Protein AF-A0A2M8H6E0-F1 (afdb_monomer)

Foldseek 3Di:
DDAFPLLQQLLVQLVVCCQVPVDDSLVSSVVSSCVSPPPPVPPVPDDCLSVLLSLLCQQLVFFPPHHRDDDDHDPVSNLLSLQLLVVVVPDDLVDDDDLVRSVVSSCVVVVPPDDDDSSCSSSNVNSCVNVVGGDSVVSVPVVVVVVVVD

pLDDT: mean 88.18, std 15.9, range [36.69, 98.62]

Organism: NCBI:txid931529

InterPro domains:
  IPR053917 Protein of unknown function DUF6979 [PF22399] (5-134)

Nearest PDB structures (foldseek):
  7egh-assembly1_F  TM=2.192E-01  e=4.175E+00  Homo sapiens
  7egb-assembly1_F  TM=2.192E-01  e=4.175E+00  Homo sapiens

Sequence (150 aa):
MIIYGKYGGAALRAVHIMVQYNHAHAAAWDMAIYEAFGDCTRVQKFKNNPKVTFLTLCSLGAISCVMPIRYSAAAKTKKYVVSALGLLSKKDRVKPICADDLWAEVMSDCQLTKPLKHNNQMDVILTLWYSNMLNLDEVGPELDMKEMML

Radius of gyration: 14.78 Å; Cα contacts (8 Å, |Δi|>4): 182; chains: 1; bounding box: 35×36×41 Å

Solvent-accessible surface area (backbone atoms only — not comparable to full-atom values): 8541 Å² total; per-residue (Å²): 123,56,73,34,65,61,60,5,45,16,46,51,44,14,52,50,42,28,65,76,68,70,42,57,70,70,59,17,38,54,52,21,45,39,70,65,66,43,96,57,97,52,73,88,70,60,75,58,55,34,56,53,47,54,48,40,38,37,33,67,47,30,34,58,91,48,84,56,46,97,58,92,60,60,67,70,59,50,51,49,51,52,45,44,50,60,56,53,68,76,52,67,86,91,55,91,74,54,54,67,56,56,43,51,51,31,36,57,76,67,67,54,90,67,96,74,78,65,66,54,32,43,24,30,54,50,15,29,47,53,61,69,34,48,44,55,81,71,49,59,64,52,52,58,57,60,61,75,75,112

Secondary structure (DSSP, 8-state):
----HHHHHHHHHHHHHHHHH---HHHHHHHHHHHHH-S-S-GGGS-HHHHHHHHHHHHTT-BTTS--------HHHHHHHHHHHHHHTTS-TTS---HHHHHHHHHHHTT--S----TTHHHHHHHHHHTT-B--TTHHHHHHHHHTT-

Structure (mmCIF, N/CA/C/O backbone):
data_AF-A0A2M8H6E0-F1
#
_entry.id   AF-A0A2M8H6E0-F1
#
loop_
_atom_site.group_PDB
_atom_site.id
_atom_site.type_symbol
_atom_site.label_atom_id
_atom_site.label_alt_id
_atom_site.label_comp_id
_atom_site.label_asym_id
_atom_site.label_entity_id
_atom_site.label_seq_id
_atom_site.pdbx_PDB_ins_code
_atom_site.Cartn_x
_atom_site.Cartn_y
_atom_site.Cartn_z
_atom_site.occupancy
_atom_site.B_iso_or_equiv
_atom_site.auth_seq_id
_atom_site.auth_comp_id
_atom_site.auth_asym_id
_atom_site.auth_atom_id
_atom_site.pdbx_PDB_model_num
ATOM 1 N N . MET A 1 1 ? -13.873 4.048 -7.899 1.00 78.88 1 MET A N 1
ATOM 2 C CA . MET A 1 1 ? -12.425 3.951 -7.619 1.00 78.88 1 MET A CA 1
ATOM 3 C C . MET A 1 1 ? -11.990 5.235 -6.933 1.00 78.88 1 MET A C 1
ATOM 5 O O . MET A 1 1 ? -12.245 6.298 -7.486 1.00 78.88 1 MET A O 1
ATOM 9 N N . ILE A 1 2 ? -11.398 5.144 -5.740 1.00 91.56 2 ILE A N 1
ATOM 10 C CA . ILE A 1 2 ? -10.864 6.302 -5.006 1.00 91.56 2 ILE A CA 1
ATOM 11 C C . ILE A 1 2 ? -9.336 6.230 -5.060 1.00 91.56 2 ILE A C 1
ATOM 13 O O . ILE A 1 2 ? -8.761 5.197 -4.724 1.00 91.56 2 ILE A O 1
ATOM 1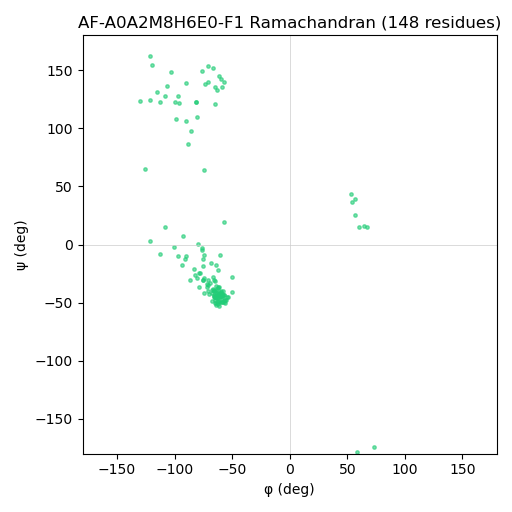7 N N . ILE A 1 3 ? -8.690 7.316 -5.491 1.00 94.94 3 ILE A N 1
ATOM 18 C CA . ILE A 1 3 ? -7.229 7.439 -5.545 1.00 94.94 3 ILE A CA 1
ATOM 19 C C . ILE A 1 3 ? -6.791 8.489 -4.528 1.00 94.94 3 ILE A C 1
ATOM 21 O O . ILE A 1 3 ? -7.214 9.642 -4.593 1.00 94.94 3 ILE A O 1
ATOM 25 N N . TYR A 1 4 ? -5.916 8.090 -3.609 1.00 96.81 4 TYR A N 1
ATOM 26 C CA . TYR A 1 4 ? -5.371 8.955 -2.569 1.00 96.81 4 TYR A CA 1
ATOM 27 C C . TYR A 1 4 ? -3.995 9.456 -2.987 1.00 96.81 4 TYR A C 1
ATOM 29 O O . TYR A 1 4 ? -3.019 8.708 -2.994 1.00 96.81 4 TYR A O 1
ATOM 37 N N . GLY A 1 5 ? -3.918 10.741 -3.329 1.00 94.88 5 GLY A N 1
ATOM 38 C CA . GLY A 1 5 ? -2.660 11.411 -3.643 1.00 94.88 5 GLY A CA 1
ATOM 39 C C . GLY A 1 5 ? -1.872 10.782 -4.801 1.00 94.88 5 GLY A C 1
ATOM 40 O O . GLY A 1 5 ? -2.258 9.802 -5.440 1.00 94.88 5 GLY A O 1
ATOM 41 N N . LYS A 1 6 ? -0.702 11.361 -5.083 1.00 95.38 6 LYS A N 1
ATOM 42 C CA . LYS A 1 6 ? 0.176 10.860 -6.152 1.00 95.38 6 LYS A CA 1
ATOM 43 C C . LYS A 1 6 ? 0.811 9.508 -5.817 1.00 95.38 6 LYS A C 1
ATOM 45 O O . LYS A 1 6 ? 1.020 8.702 -6.713 1.00 95.38 6 LYS A O 1
ATOM 50 N N . TYR A 1 7 ? 1.100 9.245 -4.540 1.00 97.31 7 TYR A N 1
ATOM 51 C CA . TYR A 1 7 ? 1.703 7.977 -4.117 1.00 97.31 7 TYR A CA 1
ATOM 52 C C . TYR A 1 7 ? 0.716 6.807 -4.192 1.00 97.31 7 TYR A C 1
ATOM 54 O O . TYR A 1 7 ? 1.119 5.716 -4.586 1.00 97.31 7 TYR A O 1
ATOM 62 N N . GLY A 1 8 ? -0.564 7.024 -3.873 1.00 98.00 8 GLY A N 1
ATOM 63 C CA . GLY A 1 8 ? -1.597 6.009 -4.066 1.00 98.00 8 GLY A CA 1
ATOM 64 C C . GLY A 1 8 ? -1.812 5.685 -5.543 1.00 98.00 8 GLY A C 1
ATOM 65 O O . GLY A 1 8 ? -1.808 4.515 -5.924 1.00 98.00 8 GLY A O 1
ATOM 66 N N . GLY A 1 9 ? -1.895 6.713 -6.396 1.00 97.88 9 GLY A N 1
ATOM 67 C CA . GLY A 1 9 ? -1.959 6.527 -7.850 1.00 97.88 9 GLY A CA 1
ATOM 68 C C . GLY A 1 9 ? -0.743 5.777 -8.408 1.00 97.88 9 GLY A C 1
ATOM 69 O O . GLY A 1 9 ? -0.904 4.842 -9.191 1.00 97.88 9 GLY A O 1
ATOM 70 N N . ALA A 1 10 ? 0.464 6.121 -7.947 1.00 97.50 10 ALA A N 1
ATOM 71 C CA . ALA A 1 10 ? 1.688 5.416 -8.319 1.00 97.50 10 ALA A CA 1
ATOM 72 C C . ALA A 1 10 ? 1.676 3.944 -7.872 1.00 97.50 10 ALA A C 1
ATOM 74 O O . ALA A 1 10 ? 2.115 3.083 -8.625 1.00 97.50 10 ALA A O 1
ATOM 75 N N . ALA A 1 11 ? 1.127 3.626 -6.695 1.00 98.44 11 ALA A N 1
ATOM 76 C CA . ALA A 1 11 ? 0.999 2.241 -6.244 1.00 98.44 11 ALA A CA 1
ATOM 77 C C . ALA A 1 11 ? 0.113 1.410 -7.181 1.00 98.44 11 ALA A C 1
ATOM 79 O O . ALA A 1 11 ? 0.519 0.337 -7.621 1.00 98.44 11 ALA A O 1
ATOM 80 N N . LEU A 1 12 ? -1.071 1.922 -7.534 1.00 98.31 12 LEU A N 1
ATOM 81 C CA . LEU A 1 12 ? -1.967 1.249 -8.478 1.00 98.31 12 LEU A CA 1
ATOM 82 C C . LEU A 1 12 ? -1.310 1.091 -9.855 1.00 98.31 12 LEU A C 1
ATOM 84 O O . LEU A 1 12 ? -1.393 0.036 -10.482 1.00 98.31 12 LEU A O 1
ATOM 88 N N . ARG A 1 13 ? -0.604 2.126 -10.317 1.00 98.00 13 ARG A N 1
ATOM 89 C CA . ARG A 1 13 ? 0.125 2.071 -11.583 1.00 98.00 13 ARG A CA 1
ATOM 90 C C . ARG A 1 13 ? 1.264 1.051 -11.558 1.00 98.00 13 ARG A C 1
ATOM 92 O O . ARG A 1 13 ? 1.424 0.322 -12.532 1.00 98.00 13 ARG A O 1
ATOM 99 N N . ALA A 1 14 ? 1.998 0.940 -10.454 1.00 98.19 14 ALA A N 1
ATOM 100 C CA . ALA A 1 14 ? 3.024 -0.081 -10.281 1.00 98.19 14 ALA A CA 1
ATOM 101 C C . ALA A 1 14 ? 2.428 -1.493 -10.392 1.00 98.19 14 ALA A C 1
ATOM 103 O O . ALA A 1 14 ? 3.008 -2.331 -11.078 1.00 98.19 14 ALA A O 1
ATOM 104 N N . VAL A 1 15 ? 1.241 -1.736 -9.818 1.00 98.06 15 VAL A N 1
ATOM 105 C CA . VAL A 1 15 ? 0.522 -3.011 -10.000 1.00 98.06 15 VAL A CA 1
ATOM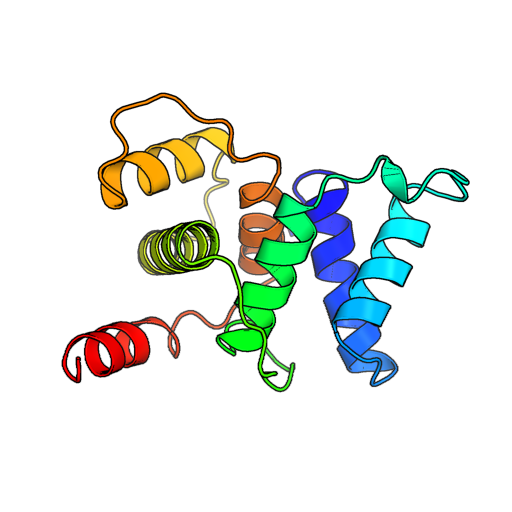 106 C C . VAL A 1 15 ? 0.258 -3.295 -11.475 1.00 98.06 15 VAL A C 1
ATOM 108 O O . VAL A 1 15 ? 0.617 -4.367 -11.958 1.00 98.06 15 VAL A O 1
ATOM 111 N N . HIS A 1 16 ? -0.276 -2.326 -12.222 1.00 97.25 16 HIS A N 1
ATOM 112 C CA . HIS A 1 16 ? -0.494 -2.497 -13.662 1.00 97.25 16 HIS A CA 1
ATOM 113 C C . HIS A 1 16 ? 0.799 -2.796 -14.425 1.00 97.25 16 HIS A C 1
ATOM 115 O O . HIS A 1 16 ? 0.803 -3.678 -15.277 1.00 97.25 16 HIS A O 1
ATOM 121 N N . ILE A 1 17 ? 1.899 -2.109 -14.110 1.00 97.81 17 ILE A N 1
ATOM 122 C CA . ILE A 1 17 ? 3.190 -2.339 -14.770 1.00 97.81 17 ILE A CA 1
ATOM 123 C C . ILE A 1 17 ? 3.700 -3.764 -14.504 1.00 97.81 17 ILE A C 1
ATOM 125 O O . ILE A 1 17 ? 4.183 -4.425 -15.423 1.00 97.81 17 ILE A O 1
ATOM 129 N N . MET A 1 18 ? 3.567 -4.258 -13.270 1.00 97.44 18 MET A N 1
ATOM 130 C CA . MET A 1 18 ? 3.957 -5.629 -12.918 1.00 97.44 18 MET A CA 1
ATOM 131 C C . MET A 1 18 ? 3.104 -6.657 -13.660 1.00 97.44 18 MET A C 1
ATOM 133 O O . MET A 1 18 ? 3.650 -7.586 -14.243 1.00 97.44 18 MET A O 1
ATOM 137 N N . VAL A 1 19 ? 1.782 -6.472 -13.686 1.00 95.69 19 VAL A N 1
ATOM 138 C CA . VAL A 1 19 ? 0.853 -7.425 -14.313 1.00 95.69 19 VAL A CA 1
ATOM 139 C C . VAL A 1 19 ? 0.983 -7.430 -15.839 1.00 95.69 19 VAL A C 1
ATOM 141 O O . VAL A 1 19 ? 0.977 -8.494 -16.449 1.00 95.69 19 VAL A O 1
ATOM 144 N N . GLN A 1 20 ? 1.112 -6.262 -16.473 1.00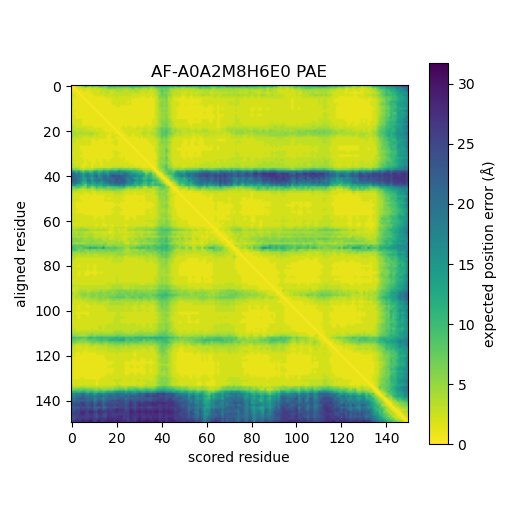 95.44 20 GLN A N 1
ATOM 145 C CA . GLN A 1 20 ? 1.133 -6.150 -17.937 1.00 95.44 20 GLN A CA 1
ATOM 146 C C . GLN A 1 20 ? 2.484 -6.514 -18.553 1.00 95.44 20 GLN A C 1
ATOM 148 O O . GLN A 1 20 ? 2.523 -7.078 -19.643 1.00 95.44 20 GLN A O 1
ATOM 153 N N . TYR A 1 21 ? 3.584 -6.174 -17.880 1.00 94.94 21 TYR A N 1
ATOM 154 C CA . TYR A 1 21 ? 4.926 -6.254 -18.464 1.00 94.94 21 TYR A CA 1
ATOM 155 C C . TYR A 1 21 ? 5.877 -7.170 -17.685 1.00 94.94 21 TYR A C 1
ATOM 157 O O . TYR A 1 21 ? 7.048 -7.270 -18.040 1.00 94.94 21 TYR A O 1
ATOM 165 N N . ASN A 1 22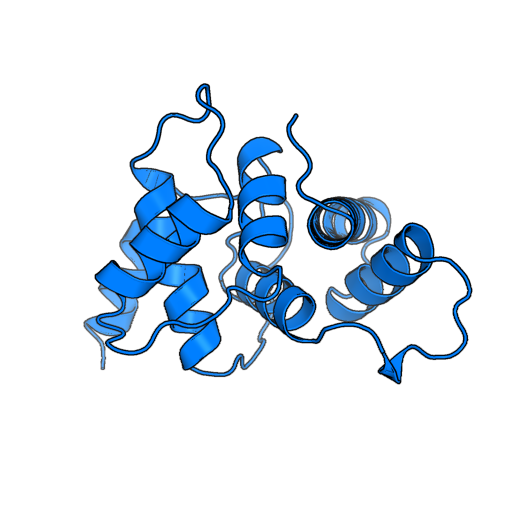 ? 5.400 -7.830 -16.623 1.00 92.50 22 ASN A N 1
ATOM 166 C CA . ASN A 1 22 ? 6.191 -8.728 -15.778 1.00 92.50 22 ASN A CA 1
ATOM 167 C C . ASN A 1 22 ? 7.473 -8.075 -15.216 1.00 92.50 22 ASN A C 1
ATOM 169 O O . ASN A 1 22 ? 8.532 -8.698 -15.114 1.00 92.50 22 ASN A O 1
ATOM 173 N N . HIS A 1 23 ? 7.398 -6.787 -14.871 1.00 95.50 23 HIS A N 1
ATOM 174 C CA . HIS A 1 23 ? 8.517 -6.072 -14.264 1.00 95.50 23 HIS A CA 1
ATOM 175 C C . HIS A 1 23 ? 8.700 -6.435 -12.788 1.00 95.50 23 HIS A C 1
ATOM 177 O O . HIS A 1 23 ? 7.739 -6.651 -12.052 1.00 95.50 23 HIS A O 1
ATOM 183 N N . ALA A 1 24 ? 9.952 -6.391 -12.330 1.00 96.00 24 ALA A N 1
ATOM 184 C CA . ALA A 1 24 ? 10.283 -6.515 -10.915 1.00 96.00 24 ALA A CA 1
ATOM 185 C C . ALA A 1 24 ? 9.614 -5.409 -10.078 1.00 96.00 24 ALA A C 1
ATOM 187 O O . ALA A 1 24 ? 9.573 -4.246 -10.483 1.00 96.00 24 ALA A O 1
ATOM 188 N N . HIS A 1 25 ? 9.165 -5.748 -8.869 1.00 96.75 25 HIS A N 1
ATOM 189 C CA . HIS A 1 25 ? 8.300 -4.896 -8.042 1.00 96.75 25 HIS A CA 1
ATOM 190 C C . HIS A 1 25 ? 8.888 -3.516 -7.742 1.00 96.75 25 HIS A C 1
ATOM 192 O O . HIS A 1 25 ? 8.196 -2.505 -7.844 1.00 96.75 25 HIS A O 1
ATOM 198 N N . ALA A 1 26 ? 10.178 -3.453 -7.397 1.00 95.81 26 ALA A N 1
ATOM 199 C CA . ALA A 1 26 ? 10.851 -2.183 -7.127 1.00 95.81 26 ALA A CA 1
ATOM 200 C C . ALA A 1 26 ? 10.999 -1.324 -8.392 1.00 95.81 26 ALA A C 1
ATOM 202 O O . ALA A 1 26 ? 10.784 -0.117 -8.324 1.00 95.81 26 ALA A O 1
ATOM 203 N N . ALA A 1 27 ? 11.301 -1.943 -9.537 1.00 95.88 27 ALA A N 1
ATOM 204 C CA . ALA A 1 27 ? 11.401 -1.242 -10.814 1.00 95.88 27 ALA A CA 1
ATOM 205 C C . ALA A 1 27 ? 10.032 -0.713 -11.269 1.00 95.88 27 ALA A C 1
ATOM 207 O O . ALA A 1 27 ? 9.932 0.430 -11.702 1.00 95.88 27 ALA A O 1
ATOM 208 N N . ALA A 1 28 ? 8.969 -1.506 -11.104 1.00 97.31 28 ALA A N 1
ATOM 209 C CA . ALA A 1 28 ? 7.595 -1.086 -11.375 1.00 97.31 28 ALA A CA 1
ATOM 210 C C . ALA A 1 28 ? 7.176 0.124 -10.534 1.00 97.31 28 ALA A C 1
ATOM 212 O O . ALA A 1 28 ? 6.602 1.075 -11.064 1.00 97.31 28 ALA A O 1
ATOM 213 N N . TRP A 1 29 ? 7.514 0.119 -9.242 1.00 97.12 29 TRP A N 1
ATOM 214 C CA . TRP A 1 29 ? 7.311 1.276 -8.376 1.00 97.12 29 TRP A CA 1
ATOM 215 C C . TRP A 1 29 ? 8.079 2.506 -8.867 1.00 97.12 29 TRP A C 1
ATOM 217 O O . TRP A 1 29 ? 7.500 3.586 -8.970 1.00 97.12 29 TRP A O 1
ATOM 227 N N . ASP A 1 30 ? 9.368 2.359 -9.174 1.00 94.44 30 ASP A N 1
ATOM 228 C CA . ASP A 1 30 ? 10.210 3.486 -9.582 1.00 94.44 30 ASP A CA 1
ATOM 229 C C . ASP A 1 30 ? 9.734 4.098 -10.912 1.00 94.44 30 ASP A C 1
ATOM 231 O O . ASP A 1 30 ? 9.656 5.323 -11.024 1.00 94.44 30 ASP A O 1
ATOM 235 N N . MET A 1 31 ? 9.306 3.270 -11.872 1.00 94.56 31 MET A N 1
ATOM 236 C CA . MET A 1 31 ? 8.668 3.734 -13.112 1.00 94.56 31 MET A CA 1
ATOM 237 C C . MET A 1 31 ? 7.345 4.461 -12.844 1.00 94.56 31 MET A C 1
ATOM 239 O O . MET A 1 31 ? 7.134 5.555 -13.360 1.00 94.56 31 MET A O 1
ATOM 243 N N . ALA A 1 32 ? 6.474 3.911 -11.993 1.00 95.94 32 ALA A N 1
ATOM 244 C CA . ALA A 1 32 ? 5.199 4.546 -11.659 1.00 95.94 32 ALA A CA 1
ATOM 245 C C . ALA A 1 32 ? 5.371 5.887 -10.923 1.00 95.94 32 ALA A C 1
ATOM 247 O O . ALA A 1 32 ? 4.603 6.827 -11.135 1.00 95.94 32 ALA A O 1
ATOM 248 N N . ILE A 1 33 ? 6.388 6.003 -10.065 1.00 94.81 33 ILE A N 1
ATOM 249 C CA . ILE A 1 33 ? 6.743 7.269 -9.416 1.00 94.81 33 ILE A CA 1
ATOM 250 C C . ILE A 1 33 ? 7.233 8.285 -10.443 1.00 94.81 33 ILE A C 1
ATOM 252 O O . ILE A 1 33 ? 6.810 9.441 -10.395 1.00 94.81 33 ILE A O 1
ATOM 256 N N . TYR A 1 34 ? 8.083 7.862 -11.377 1.00 91.25 34 TYR A N 1
ATOM 257 C CA . TYR A 1 34 ? 8.548 8.730 -12.450 1.00 91.25 34 TYR A CA 1
ATOM 258 C C . TYR A 1 34 ? 7.379 9.249 -13.302 1.00 91.25 34 TYR A C 1
ATOM 260 O O . TYR A 1 34 ? 7.279 10.450 -13.535 1.00 91.25 34 TYR A O 1
ATOM 268 N N . GLU A 1 35 ? 6.426 8.389 -13.668 1.00 92.19 35 GLU A N 1
ATOM 269 C CA . GLU A 1 35 ? 5.211 8.806 -14.383 1.00 92.19 35 GLU A CA 1
ATOM 270 C C . GLU A 1 35 ? 4.355 9.801 -13.569 1.00 92.19 35 GLU A C 1
ATOM 272 O O . GLU A 1 35 ? 3.885 10.806 -14.103 1.00 92.19 35 GLU A O 1
ATOM 277 N N . ALA A 1 36 ? 4.162 9.569 -12.264 1.00 91.75 36 ALA A N 1
ATOM 278 C CA . ALA A 1 36 ? 3.282 10.395 -11.425 1.00 91.75 36 ALA A CA 1
ATOM 279 C C . ALA A 1 36 ? 3.863 11.781 -11.068 1.00 91.75 36 ALA A C 1
ATOM 281 O O . ALA A 1 36 ? 3.121 12.744 -10.802 1.00 91.75 36 ALA A O 1
ATOM 282 N N . PHE A 1 37 ? 5.191 11.891 -10.999 1.00 89.25 37 PHE A N 1
ATOM 283 C CA . PHE A 1 37 ? 5.891 13.107 -10.575 1.00 89.25 37 PHE A CA 1
ATOM 284 C C . PHE A 1 37 ? 6.694 13.787 -11.695 1.00 89.25 37 PHE A C 1
ATOM 286 O O . PHE A 1 37 ? 7.120 14.927 -11.499 1.00 89.25 37 PHE A O 1
ATOM 293 N N . GLY A 1 38 ? 6.824 13.151 -12.862 1.00 83.62 38 GLY A N 1
ATOM 294 C CA . GLY A 1 38 ? 7.583 13.645 -14.008 1.00 83.62 38 GLY A CA 1
ATOM 295 C C . GLY A 1 38 ? 9.097 13.5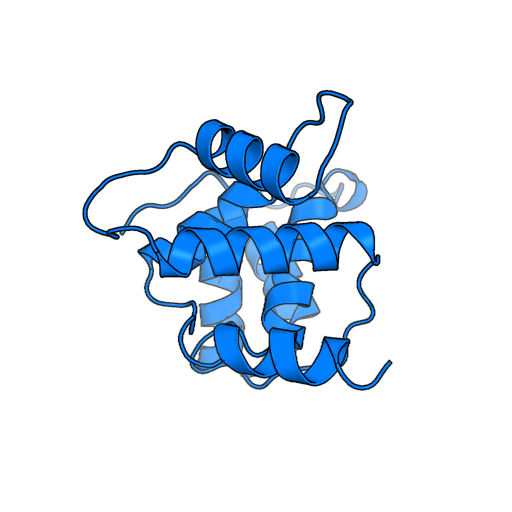64 -13.812 1.00 83.62 38 GLY A C 1
ATOM 296 O O . GLY A 1 38 ? 9.590 13.058 -12.799 1.00 83.62 38 GLY A O 1
ATOM 297 N N . ASP A 1 39 ? 9.829 14.123 -14.779 1.00 68.44 39 ASP A N 1
ATOM 298 C CA . ASP A 1 39 ? 11.294 14.168 -14.814 1.00 68.44 39 ASP A CA 1
ATOM 299 C C . ASP A 1 39 ? 11.852 15.196 -13.813 1.00 68.44 39 ASP A C 1
ATOM 301 O O . ASP A 1 39 ? 12.420 16.240 -14.136 1.00 68.44 39 ASP A O 1
ATOM 305 N N . CYS A 1 40 ? 11.616 14.937 -12.531 1.00 56.31 40 CYS A N 1
ATOM 306 C CA . CYS A 1 40 ? 12.309 15.613 -11.457 1.00 56.31 40 CYS A CA 1
ATOM 307 C C . CYS A 1 40 ? 13.608 14.838 -11.239 1.00 56.31 40 CYS A C 1
ATOM 309 O O . CYS A 1 40 ? 13.614 13.849 -10.506 1.00 56.31 40 CYS A O 1
ATOM 311 N N . THR A 1 41 ? 14.715 15.313 -11.810 1.00 51.25 41 THR A N 1
ATOM 312 C CA . THR A 1 41 ? 16.105 14.805 -11.681 1.00 51.25 41 THR A CA 1
ATOM 313 C C . THR A 1 41 ? 16.652 14.728 -10.239 1.00 51.25 41 THR A C 1
ATOM 315 O O . THR A 1 41 ? 17.853 14.651 -9.995 1.00 51.25 41 THR A O 1
ATOM 318 N N . ARG A 1 42 ? 15.776 14.719 -9.231 1.00 56.25 42 ARG A N 1
ATOM 319 C CA . ARG A 1 42 ? 16.065 14.503 -7.817 1.00 56.25 42 ARG A CA 1
ATOM 320 C C . ARG A 1 42 ? 15.192 13.373 -7.274 1.00 56.25 42 ARG A C 1
ATOM 322 O O . ARG A 1 42 ? 14.391 13.593 -6.369 1.00 56.25 42 ARG A O 1
ATOM 329 N N . VAL A 1 43 ? 15.397 12.152 -7.769 1.00 52.50 43 VAL A N 1
ATOM 330 C CA . VAL A 1 43 ? 14.827 10.914 -7.191 1.00 52.50 43 VAL A CA 1
ATOM 331 C C . VAL A 1 43 ? 15.085 10.829 -5.671 1.00 52.50 43 VAL A C 1
ATOM 333 O O . VAL A 1 43 ? 14.255 10.324 -4.921 1.00 52.50 43 VAL A O 1
ATOM 336 N N . GLN A 1 44 ? 16.167 11.455 -5.182 1.00 52.56 44 GLN A N 1
ATOM 337 C CA . GLN A 1 44 ? 16.484 11.627 -3.754 1.00 52.56 44 GLN A CA 1
ATOM 338 C C . GLN A 1 44 ? 15.447 12.427 -2.930 1.00 52.56 44 GLN A C 1
ATOM 340 O O . GLN A 1 44 ? 15.563 12.470 -1.708 1.00 52.56 44 GLN A O 1
ATOM 345 N N . LYS A 1 45 ? 14.443 13.071 -3.545 1.00 64.62 45 LYS A N 1
ATOM 346 C CA . LYS A 1 45 ? 13.390 13.821 -2.830 1.00 64.62 45 LYS A CA 1
ATOM 347 C C . LYS A 1 45 ? 12.097 13.036 -2.606 1.00 64.62 45 LYS A C 1
ATOM 349 O O . LYS A 1 45 ? 11.228 13.523 -1.877 1.00 64.62 45 LYS A O 1
ATOM 354 N N . PHE A 1 46 ? 11.925 11.863 -3.214 1.00 81.88 46 PHE A N 1
ATOM 355 C CA . PHE A 1 46 ? 10.701 11.092 -3.007 1.00 81.88 46 PHE A CA 1
ATOM 356 C C . PHE A 1 46 ? 10.692 10.467 -1.614 1.00 81.88 46 PHE A C 1
ATOM 358 O O . PHE A 1 46 ? 11.701 9.959 -1.124 1.00 81.8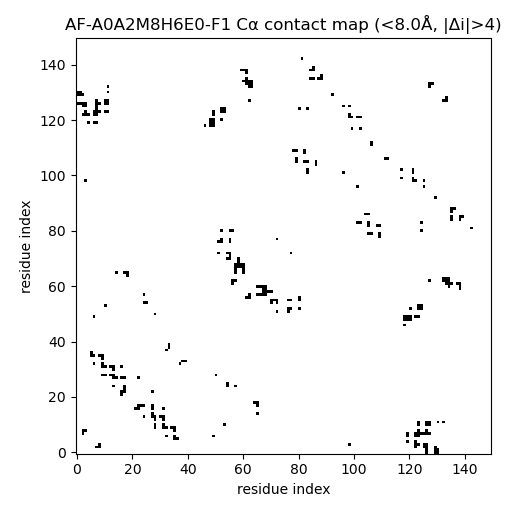8 46 PHE A O 1
ATOM 365 N N . LYS A 1 47 ? 9.534 10.514 -0.951 1.00 87.25 47 LYS A N 1
ATOM 366 C CA . LYS A 1 47 ? 9.382 9.883 0.359 1.00 87.25 47 LYS A CA 1
ATOM 367 C C . LYS A 1 47 ? 9.575 8.380 0.188 1.00 87.25 47 LYS A C 1
ATOM 369 O O . LYS A 1 47 ? 8.954 7.771 -0.678 1.00 87.25 47 LYS A O 1
ATOM 374 N N . ASN A 1 48 ? 10.387 7.778 1.052 1.00 92.19 48 ASN A N 1
ATOM 375 C CA . ASN A 1 48 ? 10.641 6.342 0.994 1.00 92.19 48 ASN A CA 1
ATOM 376 C C . ASN A 1 48 ? 9.514 5.515 1.640 1.00 92.19 48 ASN A C 1
ATOM 378 O O . ASN A 1 48 ? 9.265 4.393 1.219 1.00 92.19 48 ASN A O 1
ATOM 382 N N . ASN A 1 49 ? 8.795 6.056 2.634 1.00 94.88 49 ASN A N 1
ATOM 383 C CA . ASN A 1 49 ? 7.751 5.312 3.353 1.00 94.88 49 ASN A CA 1
ATOM 384 C C . ASN A 1 49 ? 6.688 4.685 2.428 1.00 94.88 49 ASN A C 1
ATOM 386 O O . ASN A 1 49 ? 6.412 3.504 2.611 1.00 94.88 49 ASN A O 1
ATOM 390 N N . PRO A 1 50 ? 6.148 5.388 1.411 1.00 96.62 50 PRO A N 1
ATOM 391 C CA . PRO A 1 50 ? 5.216 4.783 0.460 1.00 96.62 50 PRO A CA 1
ATOM 392 C C . PRO A 1 50 ? 5.816 3.602 -0.315 1.00 96.62 50 PRO A C 1
ATOM 394 O O . PRO A 1 50 ? 5.151 2.580 -0.461 1.00 96.62 50 PRO A O 1
ATOM 397 N N . LYS A 1 51 ? 7.088 3.699 -0.738 1.00 96.06 51 LYS A N 1
ATOM 398 C CA . LYS A 1 51 ? 7.800 2.607 -1.427 1.00 96.06 51 LYS A CA 1
ATOM 399 C C . LYS A 1 51 ? 7.926 1.385 -0.531 1.00 96.06 51 LYS A C 1
ATOM 401 O O . LYS A 1 51 ? 7.592 0.278 -0.939 1.00 96.06 51 LYS A O 1
ATOM 406 N N . VAL A 1 52 ? 8.382 1.590 0.705 1.00 96.62 52 VAL A N 1
ATOM 407 C CA . VAL A 1 52 ? 8.523 0.503 1.683 1.00 96.62 52 VAL A CA 1
ATOM 408 C C . VAL A 1 52 ? 7.161 -0.128 1.970 1.00 96.62 52 VAL A C 1
ATOM 410 O O . VAL A 1 52 ? 7.071 -1.351 1.997 1.00 96.62 52 VAL A O 1
ATOM 413 N N . THR A 1 53 ? 6.095 0.664 2.123 1.00 98.00 53 THR A N 1
ATOM 414 C CA . THR A 1 53 ? 4.724 0.156 2.292 1.00 98.00 53 THR A CA 1
ATOM 415 C C . THR A 1 53 ? 4.285 -0.702 1.112 1.00 98.00 53 THR A C 1
ATOM 417 O O . THR A 1 53 ? 3.846 -1.828 1.329 1.00 98.00 53 THR A O 1
ATOM 420 N N . PHE A 1 54 ? 4.457 -0.225 -0.122 1.00 98.00 54 PHE A N 1
ATOM 421 C CA . PHE A 1 54 ? 4.115 -0.989 -1.323 1.00 98.00 54 PHE A CA 1
ATOM 422 C C . PHE A 1 54 ? 4.881 -2.315 -1.402 1.00 98.00 54 PHE A C 1
ATOM 424 O O . PHE A 1 54 ? 4.275 -3.372 -1.540 1.00 98.00 54 PHE A O 1
ATOM 431 N N . LEU A 1 55 ? 6.205 -2.291 -1.228 1.00 97.56 55 LEU A N 1
ATOM 432 C CA . LEU A 1 55 ? 7.023 -3.508 -1.271 1.00 97.56 55 LEU A CA 1
ATOM 433 C C . LEU A 1 55 ? 6.709 -4.474 -0.120 1.00 97.56 55 LEU A C 1
ATOM 435 O O . LEU A 1 55 ? 6.801 -5.688 -0.295 1.00 97.56 55 LEU A O 1
ATOM 439 N N . THR A 1 56 ? 6.293 -3.952 1.036 1.00 96.88 56 THR A N 1
ATOM 440 C CA . THR A 1 56 ? 5.797 -4.771 2.150 1.00 96.88 56 THR A CA 1
ATOM 441 C C . THR A 1 56 ? 4.497 -5.476 1.767 1.00 96.88 56 THR A C 1
ATOM 443 O O . THR A 1 56 ? 4.393 -6.677 1.987 1.00 96.88 56 THR A O 1
ATOM 446 N N . LEU A 1 57 ? 3.539 -4.777 1.144 1.00 97.06 57 LEU A N 1
ATOM 447 C CA . LEU A 1 57 ? 2.298 -5.384 0.643 1.00 97.06 57 LEU A CA 1
ATOM 448 C C . LEU A 1 57 ? 2.584 -6.487 -0.384 1.00 97.06 57 LEU A C 1
ATOM 450 O O . LEU A 1 57 ? 2.042 -7.582 -0.264 1.00 97.06 57 LEU A O 1
ATOM 454 N N . CYS A 1 58 ? 3.483 -6.228 -1.340 1.00 96.12 58 CYS A N 1
ATOM 455 C CA . CYS A 1 58 ? 3.936 -7.237 -2.300 1.00 96.12 58 CYS A CA 1
ATOM 456 C C . CYS A 1 58 ? 4.536 -8.458 -1.593 1.00 96.12 58 CYS A C 1
ATOM 458 O O . CYS A 1 58 ? 4.265 -9.591 -1.967 1.00 96.12 58 CYS A O 1
ATOM 460 N N . SER A 1 59 ? 5.357 -8.243 -0.565 1.00 94.31 59 SER A N 1
ATOM 461 C CA . SER A 1 59 ? 6.024 -9.337 0.143 1.00 94.31 59 SER A CA 1
ATOM 462 C C . SER A 1 59 ? 5.091 -10.180 1.001 1.00 94.31 59 SER A C 1
ATOM 464 O O . SER A 1 59 ? 5.317 -11.377 1.145 1.00 94.31 59 SER A O 1
ATOM 466 N N . LEU A 1 60 ? 4.033 -9.569 1.529 1.00 92.94 60 LEU A N 1
ATOM 467 C CA . LEU A 1 60 ? 2.982 -10.260 2.270 1.00 92.94 60 LEU A CA 1
ATOM 468 C C . LEU A 1 60 ? 2.011 -11.027 1.358 1.00 92.94 60 LEU A C 1
ATOM 470 O O . LEU A 1 60 ? 1.089 -11.638 1.875 1.00 92.94 60 LEU A O 1
ATOM 474 N N . GLY A 1 61 ? 2.162 -10.959 0.028 1.00 93.44 61 GLY A N 1
ATOM 475 C CA . GLY A 1 61 ? 1.180 -11.530 -0.902 1.00 93.44 61 GLY A CA 1
ATOM 476 C C . GLY A 1 61 ? -0.171 -10.811 -0.873 1.00 93.44 61 GLY A C 1
ATOM 477 O O . GLY A 1 61 ? -1.152 -11.311 -1.403 1.00 93.44 61 GLY A O 1
ATOM 478 N N . ALA A 1 62 ? -0.234 -9.614 -0.283 1.00 95.06 62 ALA A N 1
ATOM 479 C CA . ALA A 1 62 ? -1.489 -8.899 -0.082 1.00 95.06 62 ALA A CA 1
ATOM 480 C C . ALA A 1 62 ? -2.027 -8.258 -1.371 1.00 95.06 62 ALA A C 1
ATOM 482 O O . ALA A 1 62 ? -3.161 -7.790 -1.376 1.00 95.06 62 ALA A O 1
ATOM 483 N N . ILE A 1 63 ? -1.234 -8.180 -2.447 1.00 95.81 63 ILE A N 1
ATOM 484 C CA . ILE A 1 63 ? -1.659 -7.601 -3.727 1.00 95.81 63 ILE A CA 1
ATOM 485 C C . ILE A 1 63 ? -2.133 -8.713 -4.667 1.00 95.81 63 ILE A C 1
ATOM 487 O O . ILE A 1 63 ? -1.376 -9.615 -5.012 1.00 95.81 63 ILE A O 1
ATOM 491 N N . SER A 1 64 ? -3.380 -8.612 -5.121 1.00 92.00 64 SER A N 1
ATOM 492 C CA . SER A 1 64 ? -4.005 -9.551 -6.054 1.00 92.00 64 SER A CA 1
ATOM 493 C C . SER A 1 64 ? -3.272 -9.602 -7.397 1.00 92.00 64 SER A C 1
ATOM 495 O O . SER A 1 64 ? -2.806 -8.581 -7.898 1.00 92.00 64 SER A O 1
ATOM 497 N N . CYS A 1 65 ? -3.225 -10.790 -8.010 1.00 88.81 65 CYS A N 1
ATOM 498 C CA . CYS A 1 65 ? -2.589 -11.039 -9.314 1.00 88.81 65 CYS A CA 1
ATOM 499 C C . CYS A 1 65 ? -1.082 -10.719 -9.374 1.00 88.81 65 CYS A C 1
ATOM 501 O O . CYS A 1 65 ? -0.509 -10.628 -10.459 1.00 88.81 65 CYS A O 1
ATOM 503 N N . VAL A 1 66 ? -0.430 -10.555 -8.221 1.00 92.69 66 VAL A N 1
ATOM 504 C CA . VAL A 1 66 ? 0.999 -10.271 -8.109 1.00 92.69 66 VAL A CA 1
ATOM 505 C C . VAL A 1 66 ? 1.643 -11.368 -7.280 1.00 92.69 66 VAL A C 1
ATOM 507 O O . VAL A 1 66 ? 1.267 -11.591 -6.134 1.00 92.69 66 VAL A O 1
ATOM 510 N N . MET A 1 67 ? 2.661 -12.024 -7.838 1.00 89.44 67 MET A N 1
ATOM 511 C CA . MET A 1 67 ? 3.429 -13.013 -7.085 1.00 89.44 67 MET A CA 1
ATOM 512 C C . MET A 1 67 ? 4.187 -12.344 -5.929 1.00 89.44 67 MET A C 1
ATOM 514 O O . MET A 1 67 ? 4.819 -11.296 -6.141 1.00 89.44 67 MET A O 1
ATOM 518 N N . PRO A 1 68 ? 4.163 -12.936 -4.721 1.00 91.25 68 PRO A N 1
ATOM 519 C CA . PRO A 1 68 ? 4.884 -12.394 -3.586 1.00 91.25 68 PRO A CA 1
ATOM 520 C C . PRO A 1 68 ? 6.397 -12.463 -3.794 1.00 91.25 68 PRO A C 1
ATOM 522 O O . PRO A 1 68 ? 6.924 -13.341 -4.477 1.00 91.25 68 PRO A O 1
ATOM 525 N N . ILE A 1 69 ? 7.108 -11.533 -3.159 1.00 90.62 69 ILE A N 1
ATOM 526 C CA . ILE A 1 69 ? 8.576 -11.492 -3.137 1.00 90.62 69 ILE A CA 1
ATOM 527 C C . ILE A 1 69 ? 9.114 -11.544 -1.720 1.00 90.62 69 ILE A C 1
ATOM 529 O O . ILE A 1 69 ? 8.437 -11.201 -0.754 1.00 90.62 69 ILE A O 1
ATOM 533 N N . ARG A 1 70 ? 10.395 -11.885 -1.585 1.00 89.31 70 ARG A N 1
ATOM 534 C CA . ARG A 1 70 ? 11.112 -11.677 -0.331 1.00 89.31 70 ARG A CA 1
ATOM 535 C C . ARG A 1 70 ? 11.554 -10.216 -0.236 1.00 89.31 70 ARG A C 1
ATOM 537 O O . ARG A 1 70 ? 12.470 -9.801 -0.941 1.00 89.31 70 ARG A O 1
ATOM 544 N N . TYR A 1 71 ? 10.942 -9.452 0.662 1.00 89.12 71 TYR A N 1
ATOM 545 C CA . TYR A 1 71 ? 11.373 -8.097 0.999 1.00 89.12 71 TYR A CA 1
ATOM 546 C C . TYR A 1 71 ? 11.483 -7.954 2.518 1.00 89.12 71 TYR A C 1
ATOM 548 O O . TYR A 1 71 ? 10.527 -8.192 3.253 1.00 89.12 71 TYR A O 1
ATOM 556 N N . SER A 1 72 ? 12.661 -7.560 3.001 1.00 88.06 72 SER A N 1
ATOM 557 C CA . SER A 1 72 ? 12.884 -7.321 4.428 1.00 88.06 72 SER A CA 1
ATOM 558 C C . SER A 1 72 ? 12.539 -5.873 4.766 1.00 88.06 72 SER A C 1
ATOM 560 O O . SER A 1 72 ? 13.386 -4.980 4.708 1.00 88.06 72 SER A O 1
ATOM 562 N N . ALA A 1 73 ? 11.265 -5.623 5.060 1.00 82.12 73 ALA A N 1
ATOM 563 C CA . ALA A 1 73 ? 10.817 -4.324 5.540 1.00 82.12 73 ALA A CA 1
ATOM 564 C C . ALA A 1 73 ? 11.301 -4.067 6.975 1.00 82.12 73 ALA A C 1
ATOM 566 O O . ALA A 1 73 ? 11.455 -4.990 7.775 1.00 82.12 73 ALA A O 1
ATOM 567 N N . ALA A 1 74 ? 11.456 -2.793 7.344 1.00 87.00 74 ALA A N 1
ATOM 568 C CA . ALA A 1 74 ? 11.640 -2.435 8.747 1.00 87.00 74 ALA A CA 1
ATOM 569 C C . ALA A 1 74 ? 10.432 -2.916 9.571 1.00 87.00 74 ALA A C 1
ATOM 571 O O . ALA A 1 74 ? 9.286 -2.674 9.178 1.00 87.00 74 ALA A O 1
ATOM 572 N N . ALA A 1 75 ? 10.684 -3.524 10.737 1.00 87.62 75 ALA A N 1
ATOM 573 C CA . ALA A 1 75 ? 9.650 -4.124 11.589 1.00 87.62 75 ALA A CA 1
ATOM 574 C C . ALA A 1 75 ? 8.463 -3.179 11.854 1.00 87.62 75 ALA A C 1
ATOM 576 O O . ALA A 1 75 ? 7.308 -3.580 11.744 1.00 87.62 75 ALA A O 1
ATOM 577 N N . LYS A 1 76 ? 8.741 -1.888 12.090 1.00 90.75 76 LYS A N 1
ATOM 578 C CA . LYS A 1 76 ? 7.708 -0.858 12.287 1.00 90.75 76 LYS A CA 1
ATOM 579 C C . LYS A 1 76 ? 6.756 -0.715 11.095 1.00 90.75 76 LYS A C 1
ATOM 581 O O . LYS A 1 76 ? 5.552 -0.638 11.286 1.00 90.75 76 LYS A O 1
ATOM 586 N N . THR A 1 77 ? 7.275 -0.696 9.866 1.00 91.50 77 THR A N 1
ATOM 587 C CA . THR A 1 77 ? 6.443 -0.528 8.667 1.00 91.50 77 THR A CA 1
ATOM 588 C C . THR A 1 77 ? 5.623 -1.781 8.419 1.00 91.50 77 THR A C 1
ATOM 590 O O . THR A 1 77 ? 4.440 -1.663 8.121 1.00 91.50 77 THR A O 1
ATOM 593 N N . LYS A 1 78 ? 6.212 -2.968 8.621 1.00 93.00 78 LYS A N 1
ATOM 594 C CA . LYS A 1 78 ? 5.467 -4.229 8.560 1.00 93.00 78 LYS A CA 1
ATOM 595 C C . LYS A 1 78 ? 4.298 -4.230 9.548 1.00 93.00 78 LYS A C 1
ATOM 597 O O . LYS A 1 78 ? 3.179 -4.497 9.125 1.00 93.00 78 LYS A O 1
ATOM 602 N N . LYS A 1 79 ? 4.535 -3.839 10.807 1.00 94.69 79 LYS A N 1
ATOM 603 C CA . LYS A 1 79 ? 3.489 -3.722 11.838 1.00 94.69 79 LYS A CA 1
ATOM 604 C C . LYS A 1 79 ? 2.347 -2.800 11.395 1.00 94.69 79 LYS A C 1
ATOM 606 O O . LYS A 1 79 ? 1.189 -3.186 11.471 1.00 94.69 79 LYS A O 1
ATOM 611 N N . TYR A 1 80 ? 2.667 -1.614 10.872 1.00 96.19 80 TYR A N 1
ATOM 612 C CA . TYR A 1 80 ? 1.651 -0.652 10.422 1.00 96.19 80 TYR A CA 1
ATOM 613 C C . TYR A 1 80 ? 0.841 -1.156 9.228 1.00 96.19 80 TYR A C 1
ATOM 615 O O . TYR A 1 80 ? -0.363 -0.933 9.171 1.00 96.19 80 TYR A O 1
ATOM 623 N N . VAL A 1 81 ? 1.495 -1.825 8.275 1.00 96.88 81 VAL A N 1
ATOM 624 C CA . VAL A 1 81 ? 0.819 -2.418 7.115 1.00 96.88 81 VAL A CA 1
ATOM 625 C C . VAL A 1 81 ? -0.135 -3.514 7.569 1.00 96.88 81 VAL A C 1
ATOM 627 O O . VAL A 1 81 ? -1.306 -3.469 7.217 1.00 96.88 81 VAL A O 1
ATOM 630 N N . VAL A 1 82 ? 0.343 -4.447 8.389 1.00 95.50 82 VAL A N 1
ATOM 631 C CA . VAL A 1 82 ? -0.465 -5.539 8.944 1.00 95.50 82 VAL A CA 1
ATOM 632 C C . VAL A 1 82 ? -1.685 -5.007 9.698 1.00 95.50 82 VAL A C 1
ATOM 634 O O . VAL A 1 82 ? -2.808 -5.404 9.395 1.00 95.50 82 VAL A O 1
ATOM 637 N N . SER A 1 83 ? -1.473 -4.054 10.607 1.00 96.44 83 SER A N 1
ATOM 638 C CA . SER A 1 83 ? -2.543 -3.397 11.363 1.00 96.44 83 SER A CA 1
ATOM 639 C C . SER A 1 83 ? -3.586 -2.759 10.436 1.00 96.44 83 SER A C 1
ATOM 641 O O . SER A 1 83 ? -4.783 -3.017 10.564 1.00 96.44 83 SER A O 1
ATOM 643 N N . ALA A 1 84 ? -3.145 -2.007 9.419 1.00 97.81 84 ALA A N 1
ATOM 644 C CA . ALA A 1 84 ? -4.048 -1.389 8.452 1.00 97.81 84 ALA A CA 1
ATOM 645 C C . ALA A 1 84 ? -4.871 -2.424 7.665 1.00 97.81 84 ALA A C 1
ATOM 647 O O . ALA A 1 84 ? -6.069 -2.226 7.479 1.00 97.81 84 ALA A O 1
ATOM 648 N N . LEU A 1 85 ? -4.265 -3.532 7.222 1.00 96.62 85 LEU A N 1
ATOM 649 C CA . LEU A 1 85 ? -4.984 -4.605 6.521 1.00 96.62 85 LEU A CA 1
ATOM 650 C C . LEU A 1 85 ? -6.030 -5.265 7.431 1.00 96.62 85 LEU A C 1
ATOM 652 O O . LEU A 1 85 ? -7.175 -5.446 7.012 1.00 96.62 85 LEU A O 1
ATOM 656 N N . GLY A 1 86 ? -5.668 -5.543 8.687 1.00 94.75 86 GLY A N 1
ATOM 657 C CA . GLY A 1 86 ? -6.582 -6.091 9.690 1.00 94.75 86 GLY A CA 1
ATOM 658 C C . GLY A 1 86 ? -7.772 -5.171 9.973 1.00 94.75 86 GLY A C 1
ATOM 659 O O . GLY A 1 86 ? -8.914 -5.631 10.005 1.00 94.75 86 GLY A O 1
ATOM 660 N N . LEU A 1 87 ? -7.543 -3.862 10.100 1.00 95.88 87 LEU A N 1
ATOM 661 C CA . LEU A 1 87 ? -8.610 -2.868 10.270 1.00 95.88 87 LEU A CA 1
ATOM 662 C C . LEU A 1 87 ? -9.517 -2.786 9.036 1.00 95.88 87 LEU A C 1
ATOM 664 O O . LEU A 1 87 ? -10.740 -2.788 9.166 1.00 95.88 87 LEU A O 1
ATOM 668 N N . LEU A 1 88 ? -8.933 -2.751 7.835 1.00 96.19 88 LEU A N 1
ATOM 669 C CA . LEU A 1 88 ? -9.684 -2.665 6.580 1.00 96.19 88 LEU A CA 1
ATOM 670 C C . LEU A 1 88 ? -10.514 -3.921 6.288 1.00 96.19 88 LEU A C 1
ATOM 672 O O . LEU A 1 88 ? -11.558 -3.798 5.651 1.00 96.19 88 LEU A O 1
ATOM 676 N N . SER A 1 89 ? -10.111 -5.100 6.777 1.00 93.88 89 SER A N 1
ATOM 677 C CA . SER A 1 89 ? -10.893 -6.344 6.631 1.00 93.88 89 SER A CA 1
ATOM 678 C C . SER A 1 89 ? -12.268 -6.278 7.310 1.00 93.88 89 SER A C 1
ATOM 680 O O . SER A 1 89 ? -13.188 -6.994 6.933 1.00 93.88 89 SER A O 1
ATOM 682 N N . LYS A 1 90 ? -12.426 -5.373 8.283 1.00 92.94 90 LYS A N 1
ATOM 683 C CA . LYS A 1 90 ? -13.652 -5.178 9.069 1.00 92.94 90 LYS A CA 1
ATOM 684 C C . LYS A 1 90 ? -14.485 -3.987 8.583 1.00 92.94 90 LYS A C 1
ATOM 686 O O . LYS A 1 90 ? -15.523 -3.692 9.173 1.00 92.94 90 LYS A O 1
ATOM 691 N N . LYS A 1 91 ? -14.019 -3.255 7.564 1.00 92.94 91 LYS A N 1
ATOM 692 C CA . LYS A 1 91 ? -14.660 -2.025 7.080 1.00 92.94 91 LYS A CA 1
ATOM 693 C C . LYS A 1 91 ? -15.445 -2.257 5.796 1.00 92.94 91 LYS A C 1
ATOM 695 O O . LYS A 1 91 ? -15.063 -3.039 4.934 1.00 92.94 91 LYS A O 1
ATOM 700 N N . ASP A 1 92 ? -16.516 -1.486 5.656 1.00 90.25 92 ASP A N 1
ATOM 701 C CA . ASP A 1 92 ? -17.322 -1.431 4.443 1.00 90.25 92 ASP A CA 1
ATOM 702 C C . ASP A 1 92 ? -16.673 -0.506 3.402 1.00 90.25 92 ASP A C 1
ATOM 704 O O . ASP A 1 92 ? -16.448 0.682 3.651 1.00 90.25 92 ASP A O 1
ATOM 708 N N . ARG A 1 93 ? -16.387 -1.055 2.218 1.00 89.56 93 ARG A N 1
ATOM 709 C CA . ARG A 1 93 ? -15.709 -0.362 1.115 1.00 89.56 93 ARG A CA 1
ATOM 710 C C . ARG A 1 93 ? -16.609 0.652 0.395 1.00 89.56 93 ARG A C 1
ATOM 712 O O . ARG A 1 93 ? -16.100 1.426 -0.413 1.00 89.56 93 ARG A O 1
ATOM 719 N N . VAL A 1 94 ? -17.918 0.701 0.669 1.00 89.88 94 VAL A N 1
ATOM 720 C CA . VAL A 1 94 ? -18.802 1.731 0.076 1.00 89.88 94 VAL A CA 1
ATOM 721 C C . VAL A 1 94 ? -18.625 3.110 0.718 1.00 89.88 94 VAL A C 1
ATOM 723 O O . VAL A 1 94 ? -19.013 4.116 0.124 1.00 89.88 94 VAL A O 1
ATOM 726 N N . LYS A 1 95 ? -18.041 3.180 1.921 1.00 90.00 95 LYS A N 1
ATOM 727 C CA . LYS A 1 95 ? -17.840 4.435 2.654 1.00 90.00 95 LYS A CA 1
ATOM 728 C C . LYS A 1 95 ? -16.406 4.927 2.480 1.00 90.00 95 LYS A C 1
ATOM 730 O O . LYS A 1 95 ? -15.499 4.203 2.878 1.00 90.00 95 LYS A O 1
ATOM 735 N N . PRO A 1 96 ? -16.185 6.150 1.960 1.00 92.62 96 PRO A N 1
ATOM 736 C CA . PRO A 1 96 ? -14.860 6.756 1.925 1.00 92.62 96 PRO A CA 1
ATOM 737 C C . PRO A 1 96 ? -14.244 6.850 3.326 1.00 92.62 96 PRO A C 1
ATOM 739 O O . PRO A 1 96 ? -14.920 7.201 4.290 1.00 92.62 96 PRO A O 1
ATOM 742 N N . ILE A 1 97 ? -12.945 6.579 3.422 1.00 96.50 97 ILE A N 1
ATOM 743 C CA . ILE A 1 97 ? -12.167 6.623 4.665 1.00 96.50 97 ILE A CA 1
ATOM 744 C C . ILE A 1 97 ? -11.132 7.733 4.516 1.00 96.50 97 ILE A C 1
ATOM 746 O O . ILE A 1 97 ? -10.424 7.780 3.509 1.00 96.50 97 ILE A O 1
ATOM 750 N N . CYS A 1 98 ? -11.009 8.625 5.492 1.00 96.06 98 CYS A N 1
ATOM 751 C CA . CYS A 1 98 ? -9.908 9.581 5.491 1.00 96.06 98 CYS A CA 1
ATOM 752 C C . CYS A 1 98 ? -8.583 8.864 5.804 1.00 96.06 98 CYS A C 1
ATOM 754 O O . CYS A 1 98 ? -8.525 7.994 6.672 1.00 96.06 98 CYS A O 1
ATOM 756 N N . ALA A 1 99 ? -7.500 9.238 5.117 1.00 97.50 99 ALA A N 1
ATOM 757 C CA . ALA A 1 99 ? -6.178 8.656 5.353 1.00 97.50 99 ALA A CA 1
ATOM 758 C C . ALA A 1 99 ? -5.671 8.906 6.784 1.00 97.50 99 ALA A C 1
ATOM 760 O O . ALA A 1 99 ? -5.056 8.017 7.375 1.00 97.50 99 ALA A O 1
ATOM 761 N N . ASP A 1 100 ? -5.962 10.083 7.344 1.00 97.44 100 ASP A N 1
ATOM 762 C CA . ASP A 1 100 ? -5.604 10.427 8.721 1.00 97.44 100 ASP A CA 1
ATOM 763 C C . ASP A 1 100 ? -6.438 9.642 9.746 1.00 97.44 100 ASP A C 1
ATOM 765 O O . ASP A 1 100 ? -5.892 9.220 10.765 1.00 97.44 100 ASP A O 1
ATOM 769 N N . ASP A 1 101 ? -7.710 9.355 9.449 1.00 97.31 101 ASP A N 1
ATOM 770 C CA . ASP A 1 101 ? -8.574 8.552 10.326 1.00 97.31 101 ASP A CA 1
ATOM 771 C C . ASP A 1 101 ? -8.092 7.098 10.386 1.00 97.31 101 ASP A C 1
ATOM 773 O O . ASP A 1 101 ? -7.874 6.564 11.475 1.00 97.31 101 ASP A O 1
ATOM 777 N N . LEU A 1 102 ? -7.818 6.476 9.227 1.00 98.12 102 LEU A N 1
ATOM 778 C CA . LEU A 1 102 ? -7.231 5.131 9.202 1.00 98.12 102 LEU A CA 1
ATOM 779 C C . LEU A 1 102 ? -5.892 5.111 9.946 1.00 98.12 102 LEU A C 1
ATOM 781 O O . LEU A 1 102 ? -5.590 4.160 10.664 1.00 98.12 102 LEU A O 1
ATOM 785 N N . TRP A 1 103 ? -5.081 6.157 9.790 1.00 98.19 103 TRP A N 1
ATOM 786 C CA . TRP A 1 103 ? -3.812 6.240 10.496 1.00 98.19 103 TRP A CA 1
ATOM 787 C C . TRP A 1 103 ? -3.981 6.354 12.012 1.00 98.19 103 TRP A C 1
ATOM 789 O O . TRP A 1 103 ? -3.216 5.727 12.743 1.00 98.19 103 TRP A O 1
ATOM 799 N N . ALA A 1 104 ? -4.968 7.108 12.495 1.00 97.75 104 ALA A N 1
ATOM 800 C CA . ALA A 1 104 ? -5.277 7.186 13.919 1.00 97.75 104 ALA A CA 1
ATOM 801 C C . ALA A 1 104 ? -5.655 5.809 14.487 1.00 97.75 104 ALA A C 1
ATOM 803 O O . ALA A 1 104 ? -5.144 5.421 15.541 1.00 97.75 104 ALA A O 1
ATOM 804 N N . GLU A 1 105 ? -6.460 5.038 13.753 1.00 97.94 105 GLU A N 1
ATOM 805 C CA . GLU A 1 105 ? -6.801 3.660 14.123 1.00 97.94 105 GLU A CA 1
ATOM 806 C C . GLU A 1 105 ? -5.559 2.755 14.153 1.00 97.94 105 GLU A C 1
ATOM 808 O O . GLU A 1 105 ? -5.338 2.061 15.143 1.00 97.94 105 GLU A O 1
ATOM 813 N N . VAL A 1 106 ? -4.693 2.826 13.133 1.00 97.88 106 VAL A N 1
ATOM 814 C CA . VAL A 1 106 ? -3.426 2.068 13.088 1.00 97.88 106 VAL A CA 1
ATOM 815 C C . VAL A 1 106 ? -2.504 2.443 14.249 1.00 97.88 106 VAL A C 1
ATOM 817 O O . VAL A 1 106 ? -1.892 1.567 14.859 1.00 97.88 106 VAL A O 1
ATOM 820 N N . MET A 1 107 ? -2.382 3.733 14.578 1.00 97.25 107 MET A N 1
ATOM 821 C CA . MET A 1 107 ? -1.576 4.172 15.719 1.00 97.25 107 MET A CA 1
ATOM 822 C C . MET A 1 107 ? -2.112 3.597 17.030 1.00 97.25 107 MET A C 1
ATOM 824 O O . MET A 1 107 ? -1.314 3.131 17.847 1.00 97.25 107 MET A O 1
ATOM 828 N N . SER A 1 108 ? -3.436 3.602 17.209 1.00 97.06 108 SER A N 1
ATOM 829 C CA . SER A 1 108 ? -4.080 3.046 18.399 1.00 97.06 108 SER A CA 1
ATOM 830 C C . SER A 1 108 ? -3.881 1.533 18.497 1.00 97.06 108 SER A C 1
ATOM 832 O O . SER A 1 108 ? -3.467 1.045 19.547 1.00 97.06 108 SER A O 1
ATOM 834 N N . ASP A 1 109 ? -4.116 0.799 17.409 1.00 96.31 109 ASP A N 1
ATOM 835 C CA . ASP A 1 109 ? -3.948 -0.658 17.333 1.00 96.31 109 ASP A CA 1
ATOM 836 C C . ASP A 1 109 ? -2.484 -1.073 17.569 1.00 96.31 109 ASP A C 1
ATOM 838 O O . ASP A 1 109 ? -2.177 -2.021 18.291 1.00 96.31 109 ASP A O 1
ATOM 842 N N . CYS A 1 110 ? -1.538 -0.271 17.071 1.00 95.12 110 CYS A N 1
ATOM 843 C CA . CYS A 1 110 ? -0.112 -0.477 17.301 1.00 95.12 110 CYS A CA 1
ATOM 844 C C . CYS A 1 110 ? 0.396 0.009 18.671 1.00 95.12 110 CYS A C 1
ATOM 846 O O . CYS A 1 110 ? 1.602 -0.140 18.919 1.00 95.12 110 CYS A O 1
ATOM 848 N N . GLN A 1 111 ? -0.475 0.560 19.527 1.00 95.44 111 GLN A N 1
ATOM 849 C CA . GLN A 1 111 ? -0.167 1.116 20.854 1.00 95.44 111 GLN A CA 1
ATOM 850 C C . GLN A 1 111 ? 0.898 2.227 20.816 1.00 95.44 111 GLN A C 1
ATOM 852 O O . GLN A 1 111 ? 1.786 2.314 21.668 1.00 95.44 111 GLN A O 1
ATOM 857 N N . LEU A 1 112 ? 0.847 3.081 19.793 1.00 92.06 112 LEU A N 1
ATOM 858 C CA . LEU A 1 112 ? 1.763 4.210 19.665 1.00 92.06 112 LEU A CA 1
ATOM 859 C C . LEU A 1 112 ? 1.291 5.382 20.527 1.00 92.06 112 LEU A C 1
ATOM 861 O O . LEU A 1 112 ? 0.204 5.916 20.341 1.00 92.06 112 LEU A O 1
ATOM 865 N N . THR A 1 113 ? 2.151 5.831 21.438 1.00 85.31 113 THR A N 1
ATOM 866 C CA . THR A 1 113 ? 1.841 6.917 22.384 1.00 85.31 113 THR A CA 1
ATOM 867 C C . THR A 1 113 ? 2.224 8.306 21.878 1.00 85.31 113 THR A C 1
ATOM 869 O O . THR A 1 113 ? 1.829 9.311 22.464 1.00 85.31 113 THR A O 1
ATOM 872 N N . LYS A 1 114 ? 3.003 8.390 20.792 1.00 89.62 114 LYS A N 1
ATOM 873 C CA . LYS A 1 114 ? 3.431 9.659 20.191 1.00 89.62 114 LYS A CA 1
ATOM 874 C C . LYS A 1 114 ? 2.678 9.911 18.887 1.00 89.62 114 LYS A C 1
ATOM 876 O O . LYS A 1 114 ? 2.613 8.996 18.064 1.00 89.62 114 LYS A O 1
ATOM 881 N N . PRO A 1 115 ? 2.201 11.145 18.642 1.00 87.75 115 PRO A N 1
ATOM 882 C CA . PRO A 1 115 ? 1.602 11.488 17.364 1.00 87.75 115 PRO A CA 1
ATOM 883 C C . PRO A 1 115 ? 2.668 11.406 16.270 1.00 87.75 115 PRO A C 1
ATOM 885 O O . PRO A 1 115 ? 3.696 12.086 16.311 1.00 87.75 115 PRO A O 1
ATOM 888 N N . LEU A 1 116 ? 2.423 10.552 15.283 1.00 93.12 116 LEU A N 1
ATOM 889 C CA . LEU A 1 116 ? 3.265 10.390 14.104 1.00 93.12 116 LEU A CA 1
ATOM 890 C C . LEU A 1 116 ? 2.445 10.713 12.861 1.00 93.12 116 LEU A C 1
ATOM 892 O O . LEU A 1 116 ? 1.231 10.568 12.858 1.00 93.12 116 LEU A O 1
ATOM 896 N N . LYS A 1 117 ? 3.107 11.126 11.781 1.00 94.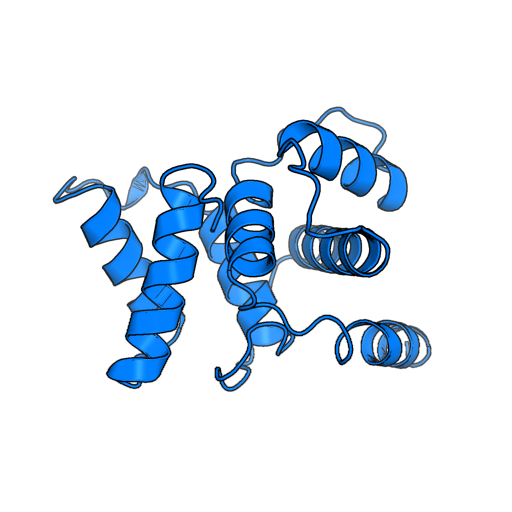25 117 LYS A N 1
ATOM 897 C CA . LYS A 1 117 ? 2.457 11.271 10.473 1.00 94.25 117 LYS A CA 1
ATOM 898 C C . LYS A 1 117 ? 2.562 9.961 9.701 1.00 94.25 117 LYS A C 1
ATOM 900 O O . LYS A 1 117 ? 3.642 9.367 9.650 1.00 94.25 117 LYS A O 1
ATOM 905 N N . HIS A 1 118 ? 1.492 9.568 9.009 1.00 94.69 118 HIS A N 1
ATOM 906 C CA . HIS A 1 118 ? 1.513 8.378 8.152 1.00 94.69 118 HIS A CA 1
ATOM 907 C C . HIS A 1 118 ? 2.478 8.504 6.967 1.00 94.69 118 HIS A C 1
ATOM 909 O O . HIS A 1 118 ? 2.853 7.489 6.388 1.00 94.69 118 HIS A O 1
ATOM 915 N N . ASN A 1 119 ? 2.912 9.716 6.596 1.00 95.75 119 ASN A N 1
ATOM 916 C CA . ASN A 1 119 ? 3.867 9.961 5.507 1.00 95.75 119 ASN A CA 1
ATOM 917 C C . ASN A 1 119 ? 3.456 9.312 4.174 1.00 95.75 119 ASN A C 1
ATOM 919 O O . ASN A 1 119 ? 4.294 8.752 3.469 1.00 95.75 119 ASN A O 1
ATOM 923 N N . ASN A 1 120 ? 2.171 9.422 3.829 1.00 97.12 120 ASN A N 1
ATOM 924 C CA . ASN A 1 120 ? 1.558 8.871 2.615 1.00 97.12 120 ASN A CA 1
ATOM 925 C C . ASN A 1 120 ? 1.571 7.327 2.542 1.00 97.12 120 ASN A C 1
ATOM 927 O O . ASN A 1 120 ? 1.361 6.762 1.475 1.00 97.12 120 ASN A O 1
ATOM 931 N N . GLN A 1 121 ? 1.803 6.620 3.657 1.00 97.69 121 GLN A N 1
ATOM 932 C CA . GLN A 1 121 ? 1.648 5.156 3.695 1.00 97.69 121 GLN A CA 1
ATOM 933 C C . GLN A 1 121 ? 0.176 4.758 3.503 1.00 97.69 121 GLN A C 1
ATOM 935 O O . GLN A 1 121 ? -0.119 3.858 2.725 1.00 97.69 121 GLN A O 1
ATOM 940 N N . MET A 1 122 ? -0.753 5.462 4.163 1.00 98.38 122 MET A N 1
ATOM 941 C CA . MET A 1 122 ? -2.190 5.195 4.020 1.00 98.38 122 MET A CA 1
ATOM 942 C C . MET A 1 122 ? -2.711 5.481 2.606 1.00 98.38 122 MET A C 1
ATOM 944 O O . MET A 1 122 ? -3.572 4.749 2.139 1.00 98.38 122 MET A O 1
ATOM 948 N N . ASP A 1 123 ? -2.141 6.451 1.884 1.00 98.44 123 ASP A N 1
ATOM 949 C CA . ASP A 1 123 ? -2.467 6.716 0.477 1.00 98.44 123 ASP A CA 1
ATOM 950 C C . ASP A 1 123 ? -2.310 5.463 -0.397 1.00 98.44 123 ASP A C 1
ATOM 952 O O . ASP A 1 123 ? -3.179 5.143 -1.211 1.00 98.44 123 ASP A O 1
ATOM 956 N N . VAL A 1 124 ? -1.201 4.739 -0.202 1.00 98.62 124 VAL A N 1
ATOM 957 C CA . VAL A 1 124 ? -0.891 3.485 -0.902 1.00 98.62 124 VAL A CA 1
ATOM 958 C C . VAL A 1 124 ? -1.916 2.413 -0.548 1.00 98.62 124 VAL A C 1
ATOM 960 O O . VAL A 1 124 ? -2.520 1.823 -1.441 1.00 98.62 124 VAL A O 1
ATOM 963 N N . ILE A 1 125 ? -2.134 2.184 0.749 1.00 98.44 125 ILE A N 1
ATOM 964 C CA . ILE A 1 125 ? -3.005 1.108 1.234 1.00 98.44 125 ILE A CA 1
ATOM 965 C C . ILE A 1 125 ? -4.456 1.353 0.807 1.00 98.44 125 ILE A C 1
ATOM 967 O O . ILE A 1 125 ? -5.072 0.474 0.208 1.00 98.44 125 ILE A O 1
ATOM 971 N N . LEU A 1 126 ? -4.991 2.552 1.054 1.00 98.25 126 LEU A N 1
ATOM 972 C CA . LEU A 1 126 ? -6.374 2.892 0.722 1.00 98.25 126 LEU A CA 1
ATOM 973 C C . LEU A 1 126 ? -6.618 2.846 -0.784 1.00 98.25 126 LEU A C 1
ATOM 975 O O . LEU A 1 126 ? -7.619 2.277 -1.208 1.00 98.25 126 LEU A O 1
ATOM 979 N N . THR A 1 127 ? -5.707 3.384 -1.603 1.00 98.31 127 THR A N 1
ATOM 980 C CA . THR A 1 127 ? -5.891 3.346 -3.063 1.00 98.31 127 THR A CA 1
ATOM 981 C C . THR A 1 127 ? -5.958 1.912 -3.577 1.00 98.31 127 THR A C 1
ATOM 983 O O . THR A 1 127 ? -6.849 1.588 -4.361 1.00 98.31 127 THR A O 1
ATOM 986 N N . LEU A 1 128 ? -5.062 1.032 -3.119 1.00 97.94 128 LEU A N 1
ATOM 987 C CA .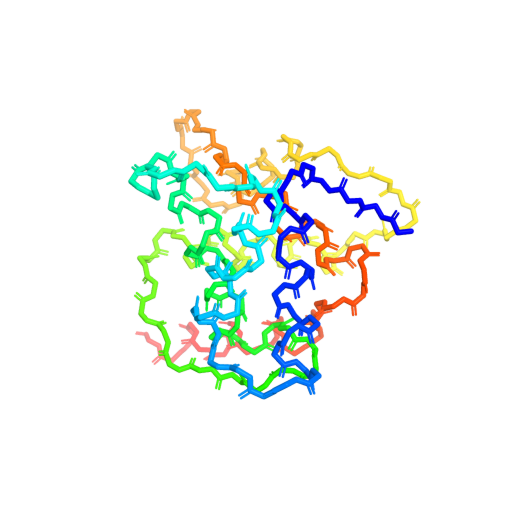 LEU A 1 128 ? -5.085 -0.375 -3.523 1.00 97.94 128 LEU A CA 1
ATOM 988 C C . LEU A 1 128 ? -6.336 -1.096 -3.002 1.00 97.94 128 LEU A C 1
ATOM 990 O O . LEU A 1 128 ? -6.944 -1.869 -3.741 1.00 97.94 128 LEU A O 1
ATOM 994 N N . TRP A 1 129 ? -6.774 -0.797 -1.777 1.00 97.25 129 TRP A N 1
ATOM 995 C CA . TRP A 1 129 ? -7.997 -1.361 -1.206 1.00 97.25 129 TRP A CA 1
ATOM 996 C C . TRP A 1 129 ? -9.250 -0.961 -1.998 1.00 97.25 129 TRP A C 1
ATOM 998 O O . TRP A 1 129 ? -9.998 -1.832 -2.440 1.00 97.25 129 TRP A O 1
ATOM 1008 N N . TYR A 1 130 ? -9.449 0.335 -2.265 1.00 97.00 130 TYR A N 1
ATOM 1009 C CA . TYR A 1 130 ? -10.584 0.840 -3.055 1.00 97.00 130 TYR A CA 1
ATOM 1010 C C . TYR A 1 130 ? -10.541 0.455 -4.533 1.00 97.00 130 TYR A C 1
ATOM 1012 O O . TYR A 1 130 ? -11.549 0.589 -5.229 1.00 97.00 130 TYR A O 1
ATOM 1020 N N . SER A 1 131 ? -9.386 0.007 -5.021 1.00 95.62 131 SER A N 1
ATOM 1021 C CA . SER A 1 131 ? -9.223 -0.505 -6.383 1.00 95.62 131 SER A CA 1
ATOM 1022 C C . SER A 1 131 ? -9.407 -2.022 -6.467 1.00 95.62 131 SER A C 1
ATOM 1024 O O . SER A 1 131 ? -9.149 -2.594 -7.518 1.00 95.62 131 SER A O 1
ATOM 1026 N N . ASN A 1 132 ? -9.831 -2.684 -5.381 1.00 94.50 132 ASN A N 1
ATOM 1027 C CA . ASN A 1 132 ?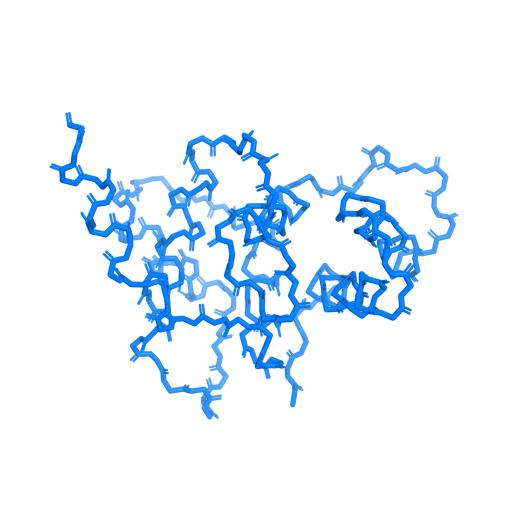 -9.928 -4.145 -5.273 1.00 94.50 132 ASN A CA 1
ATOM 1028 C C . ASN A 1 132 ? -8.602 -4.877 -5.557 1.00 94.50 132 ASN A C 1
ATOM 1030 O O . ASN A 1 132 ? -8.612 -6.037 -5.953 1.00 94.50 132 ASN A O 1
ATOM 1034 N N . MET A 1 133 ? -7.461 -4.215 -5.356 1.00 95.75 133 MET A N 1
ATOM 1035 C CA . MET A 1 133 ? -6.142 -4.811 -5.589 1.00 95.75 133 MET A CA 1
ATOM 1036 C C . MET A 1 133 ? -5.581 -5.500 -4.346 1.00 95.75 133 MET A C 1
ATOM 1038 O O . MET A 1 133 ? -4.560 -6.166 -4.452 1.00 95.75 133 MET A O 1
ATOM 1042 N N . LEU A 1 134 ? -6.201 -5.335 -3.173 1.00 95.00 134 LEU A N 1
ATOM 1043 C CA . LEU A 1 134 ? -5.781 -6.028 -1.956 1.00 95.00 134 LEU A CA 1
ATOM 1044 C C . LEU A 1 134 ? -6.618 -7.284 -1.712 1.00 95.00 134 LEU A C 1
ATOM 1046 O O . LEU A 1 134 ? -7.845 -7.188 -1.644 1.00 95.00 134 LEU A O 1
ATOM 1050 N N . ASN A 1 135 ? -5.941 -8.418 -1.514 1.00 88.12 135 ASN A N 1
ATOM 1051 C CA . ASN A 1 135 ? -6.539 -9.645 -1.000 1.00 88.12 135 ASN A CA 1
ATOM 1052 C C . ASN A 1 135 ? -6.435 -9.633 0.531 1.00 88.12 135 ASN A C 1
ATOM 1054 O O . ASN A 1 135 ? -5.343 -9.752 1.083 1.00 88.12 135 ASN A O 1
ATOM 1058 N N . LEU A 1 136 ? -7.557 -9.401 1.215 1.00 83.19 136 LEU A N 1
ATOM 1059 C CA . LEU A 1 136 ? -7.587 -9.319 2.680 1.00 83.19 136 LEU A CA 1
ATOM 1060 C C . LEU A 1 136 ? -7.934 -10.655 3.346 1.00 83.19 136 LEU A C 1
ATOM 1062 O O . LEU A 1 136 ? -7.629 -10.827 4.525 1.00 83.19 136 LEU A O 1
ATOM 1066 N N . ASP A 1 137 ? -8.508 -11.596 2.596 1.00 66.31 137 ASP A N 1
ATOM 1067 C CA . ASP A 1 137 ? -8.989 -12.876 3.124 1.00 66.31 137 ASP A CA 1
ATOM 1068 C C . ASP A 1 137 ? -7.825 -13.838 3.424 1.00 66.31 137 ASP A C 1
ATOM 1070 O O . ASP A 1 137 ? -7.879 -14.617 4.372 1.00 66.31 137 ASP A O 1
ATOM 1074 N N . GLU A 1 138 ? -6.727 -13.727 2.670 1.00 54.78 138 GLU A N 1
ATOM 1075 C CA . GLU A 1 138 ? -5.509 -14.532 2.856 1.00 54.78 138 GLU A CA 1
ATOM 1076 C C . GLU A 1 138 ? -4.571 -13.979 3.940 1.00 54.78 138 GLU A C 1
ATOM 1078 O O . GLU A 1 138 ? -3.753 -14.712 4.491 1.00 54.78 138 GLU A O 1
ATOM 1083 N N . VAL A 1 139 ? -4.692 -12.693 4.286 1.00 55.75 139 VAL A N 1
ATOM 1084 C CA . VAL A 1 139 ? -3.761 -12.022 5.208 1.00 55.75 139 VAL A CA 1
ATOM 1085 C C . VAL A 1 139 ? -4.178 -12.200 6.674 1.00 55.75 139 VAL A C 1
ATOM 1087 O O . VAL A 1 139 ? -3.315 -12.273 7.545 1.00 55.75 139 VAL A O 1
ATOM 1090 N N . GLY A 1 140 ? -5.478 -12.316 6.963 1.00 50.38 140 GLY A N 1
ATOM 1091 C CA . GLY A 1 140 ? -5.997 -12.461 8.331 1.00 50.38 140 GLY A CA 1
ATOM 1092 C C . GLY A 1 140 ? -5.514 -13.722 9.072 1.00 50.38 140 GLY A C 1
ATOM 1093 O O . GLY A 1 140 ? -4.956 -13.590 10.159 1.00 50.38 140 GLY A O 1
ATOM 1094 N N . PRO A 1 141 ? -5.666 -14.935 8.505 1.00 49.47 141 PRO A N 1
ATOM 1095 C CA . PRO A 1 141 ? -5.301 -16.181 9.193 1.00 49.47 141 PRO A CA 1
ATOM 1096 C C . PRO A 1 141 ? -3.787 -16.438 9.251 1.00 49.47 141 PRO A C 1
ATOM 1098 O O . PRO A 1 141 ? -3.287 -17.060 10.187 1.00 49.47 141 PRO A O 1
ATOM 1101 N N . GLU A 1 142 ? -3.035 -15.979 8.247 1.00 48.50 142 GLU A N 1
ATOM 1102 C CA . GLU A 1 142 ? -1.599 -16.265 8.135 1.00 48.50 142 GLU A CA 1
ATOM 1103 C C . GLU A 1 142 ? -0.739 -15.404 9.075 1.00 48.50 142 GLU A C 1
ATOM 1105 O O . GLU A 1 142 ? 0.366 -15.807 9.449 1.00 48.50 142 GLU A O 1
ATOM 1110 N N . LEU A 1 143 ? -1.238 -14.229 9.475 1.00 49.69 143 LEU A N 1
ATOM 1111 C CA . LEU A 1 143 ? -0.589 -13.373 10.469 1.00 49.69 143 LEU A CA 1
ATOM 1112 C C . LEU A 1 143 ? -0.742 -13.922 11.890 1.00 49.69 143 LEU A C 1
ATOM 1114 O O . LEU A 1 143 ? 0.253 -13.956 12.610 1.00 49.69 143 LEU A O 1
ATOM 1118 N N . ASP A 1 144 ? -1.926 -14.431 12.248 1.00 43.94 144 ASP A N 1
ATOM 1119 C CA . ASP A 1 144 ? -2.138 -15.138 13.520 1.00 43.94 144 ASP A CA 1
ATOM 1120 C C . ASP A 1 144 ? -1.245 -16.386 13.602 1.00 43.94 144 ASP A C 1
ATOM 1122 O O . ASP A 1 144 ? -0.562 -16.616 14.598 1.00 43.94 144 ASP A O 1
ATOM 1126 N N . MET A 1 145 ? -1.160 -17.173 12.525 1.00 42.81 145 MET A N 1
ATOM 1127 C CA . MET A 1 145 ? -0.399 -18.427 12.544 1.00 42.81 145 MET A CA 1
ATOM 1128 C C . MET A 1 145 ? 1.127 -18.219 12.572 1.00 42.81 145 MET A C 1
ATOM 1130 O O . MET A 1 145 ? 1.840 -19.008 13.190 1.00 42.81 145 MET A O 1
ATOM 1134 N N . LYS A 1 146 ? 1.649 -17.163 11.928 1.00 44.66 146 LYS A N 1
ATOM 1135 C CA . LYS A 1 146 ? 3.095 -16.860 11.910 1.00 44.66 146 LYS A CA 1
ATOM 1136 C C . LYS A 1 146 ? 3.588 -16.179 13.192 1.00 44.66 146 LYS A C 1
ATOM 1138 O O . LYS A 1 146 ? 4.772 -16.314 13.490 1.00 44.66 146 LYS A O 1
ATOM 1143 N N . GLU A 1 147 ? 2.731 -15.485 13.949 1.00 44.09 147 GLU A N 1
ATOM 1144 C CA . GLU A 1 147 ? 3.097 -14.963 15.280 1.00 44.09 147 GLU A CA 1
ATOM 1145 C C . GLU A 1 147 ? 2.974 -16.016 16.393 1.00 44.09 147 GLU A C 1
ATOM 1147 O O . GLU A 1 147 ? 3.731 -15.953 17.352 1.00 44.09 147 GLU A O 1
ATOM 1152 N N . MET A 1 148 ? 2.121 -17.038 16.245 1.00 37.31 148 MET A N 1
ATOM 1153 C CA . MET A 1 148 ? 2.033 -18.162 17.197 1.00 37.31 148 MET A CA 1
ATOM 1154 C C . MET A 1 148 ? 3.175 -19.195 17.086 1.00 37.31 148 MET A C 1
ATOM 1156 O O . MET A 1 148 ? 3.219 -20.139 17.875 1.00 37.31 148 MET A O 1
ATOM 1160 N N . MET A 1 149 ? 4.076 -19.057 16.106 1.00 36.69 149 MET A N 1
ATOM 1161 C CA . MET A 1 149 ? 5.236 -19.943 15.900 1.00 36.69 149 MET A CA 1
ATOM 1162 C C . MET A 1 149 ? 6.591 -19.289 16.241 1.00 36.69 149 MET A C 1
ATOM 1164 O O . MET A 1 149 ? 7.639 -19.818 15.861 1.00 36.69 149 MET A O 1
ATOM 1168 N N . LEU A 1 150 ? 6.578 -18.158 16.953 1.00 38.78 150 LEU A N 1
ATOM 1169 C CA . LEU A 1 150 ? 7.745 -17.494 17.553 1.00 38.78 150 LEU A CA 1
ATOM 1170 C C . LEU A 1 150 ? 7.563 -17.380 19.070 1.00 38.78 150 LEU A C 1
ATOM 1172 O O . LEU A 1 150 ? 8.606 -17.372 19.761 1.00 38.78 150 LEU A O 1
#

Mean predicted aligned error: 5.75 Å